Protein AF-A0A7Y3GHM8-F1 (afdb_monomer_lite)

Sequence (79 aa):
MDIISYCDTLGKQLTEWKAKIYDVILRVDALPANEKEALFPSIRSLNSIVEEINTELQQLKSACPADWVPNRNTIDGKM

Radius of gyration: 18.99 Å; chains: 1; bounding box: 34×18×61 Å

Secondary structure (DSSP, 8-state):
--HHHHHHHHHHHHHHHHHHHHHHHHHHHTS-HHHHHHHHHHHHHHHHHHHHHHHHHHHHHHHS-TTHHHHHHHHHTT-

Foldseek 3Di:
DDLQVVLVVLLVVLVVLLVVLVVVLVVLVPDDPVSNVVCVVVNVVSVVVNVVSVVVNVVSVVVRPDPPPVVVVVVVVVD

pLDDT: mean 82.1, std 15.6, range [40.5, 95.81]

Structure (mmCIF, N/CA/C/O backbone):
data_AF-A0A7Y3GHM8-F1
#
_entry.id   AF-A0A7Y3GHM8-F1
#
loop_
_atom_site.group_PDB
_atom_site.id
_atom_site.type_symbol
_atom_site.label_atom_id
_atom_site.label_alt_id
_atom_site.label_comp_id
_atom_site.label_asym_id
_atom_site.label_entity_id
_atom_site.label_seq_id
_atom_site.pdbx_PDB_ins_code
_atom_site.Cartn_x
_atom_site.Cartn_y
_atom_site.Cartn_z
_atom_site.occupancy
_atom_site.B_iso_or_equiv
_atom_site.auth_seq_id
_atom_site.auth_comp_id
_atom_site.auth_asym_id
_atom_site.auth_atom_id
_atom_site.pdbx_PDB_model_num
ATOM 1 N N . MET A 1 1 ? 17.055 -8.992 -16.180 1.00 60.88 1 MET A N 1
ATOM 2 C CA . MET A 1 1 ? 15.766 -8.277 -16.248 1.00 60.88 1 MET A CA 1
ATOM 3 C C . MET A 1 1 ? 16.080 -6.892 -16.776 1.00 60.88 1 MET A C 1
ATOM 5 O O . MET A 1 1 ? 17.003 -6.282 -16.250 1.00 60.88 1 MET A O 1
ATOM 9 N N . ASP A 1 2 ? 15.447 -6.458 -17.865 1.00 79.81 2 ASP A N 1
ATOM 10 C CA . ASP A 1 2 ? 15.649 -5.092 -18.356 1.00 79.81 2 ASP A CA 1
ATOM 11 C C . ASP A 1 2 ? 14.968 -4.077 -17.423 1.00 79.81 2 ASP A C 1
ATOM 13 O O . ASP A 1 2 ? 14.134 -4.440 -16.587 1.00 79.81 2 ASP A O 1
ATOM 17 N N . ILE A 1 3 ? 15.355 -2.806 -17.545 1.00 77.88 3 ILE A N 1
ATOM 18 C CA . ILE A 1 3 ? 14.872 -1.741 -16.662 1.00 77.88 3 ILE A CA 1
ATOM 19 C C . ILE A 1 3 ? 13.349 -1.561 -16.740 1.00 77.88 3 ILE A C 1
ATOM 21 O O . ILE A 1 3 ? 12.732 -1.232 -15.735 1.00 77.88 3 ILE A O 1
ATOM 25 N N . ILE A 1 4 ? 12.731 -1.855 -17.887 1.00 77.81 4 ILE A N 1
ATOM 26 C CA . ILE A 1 4 ? 11.282 -1.746 -18.090 1.00 77.81 4 ILE A CA 1
ATOM 27 C C . ILE A 1 4 ? 10.573 -2.875 -17.339 1.00 77.81 4 ILE A C 1
ATOM 29 O O . ILE A 1 4 ? 9.663 -2.624 -16.559 1.00 77.81 4 ILE A O 1
ATOM 33 N N . SER A 1 5 ? 11.042 -4.114 -17.483 1.00 80.62 5 SER A N 1
ATOM 34 C CA . SER A 1 5 ? 10.502 -5.268 -16.762 1.00 80.62 5 SER A CA 1
ATOM 35 C C . SER A 1 5 ? 10.676 -5.139 -15.244 1.00 80.62 5 SER A C 1
ATOM 37 O O . SER A 1 5 ? 9.778 -5.530 -14.494 1.00 80.62 5 SER A O 1
ATOM 39 N N . TYR A 1 6 ? 11.792 -4.561 -14.785 1.00 79.94 6 TYR A N 1
ATOM 40 C CA . TYR A 1 6 ? 12.004 -4.242 -13.371 1.00 79.94 6 TYR A CA 1
ATOM 41 C C . TYR A 1 6 ? 10.982 -3.213 -12.875 1.00 79.94 6 TYR A C 1
ATOM 43 O O . TYR A 1 6 ? 10.301 -3.450 -11.879 1.00 79.94 6 TYR A O 1
ATOM 51 N N . CYS A 1 7 ? 10.828 -2.114 -13.614 1.00 82.94 7 CYS A N 1
ATOM 52 C CA . CYS A 1 7 ? 9.857 -1.063 -13.343 1.00 82.94 7 CYS A CA 1
ATOM 53 C C . CYS A 1 7 ? 8.415 -1.576 -13.283 1.00 82.94 7 CYS A C 1
ATOM 55 O O . CYS A 1 7 ? 7.698 -1.302 -12.323 1.00 82.94 7 CYS A O 1
ATOM 57 N N . ASP A 1 8 ? 7.998 -2.372 -14.265 1.00 84.19 8 ASP A N 1
ATOM 58 C CA . ASP A 1 8 ? 6.653 -2.943 -14.310 1.00 84.19 8 ASP A CA 1
ATOM 59 C C . ASP A 1 8 ? 6.401 -3.893 -13.138 1.00 84.19 8 ASP A C 1
ATOM 61 O O . ASP A 1 8 ? 5.327 -3.881 -12.532 1.00 84.19 8 ASP A O 1
ATOM 65 N N . THR A 1 9 ? 7.393 -4.723 -12.803 1.00 87.00 9 THR A N 1
ATOM 66 C CA . THR A 1 9 ? 7.283 -5.682 -11.698 1.00 87.00 9 THR A CA 1
ATOM 67 C C . THR A 1 9 ? 7.184 -4.956 -10.363 1.00 87.00 9 THR A C 1
ATOM 69 O O . THR A 1 9 ? 6.274 -5.236 -9.582 1.00 87.00 9 THR A O 1
ATOM 72 N N . LEU A 1 10 ? 8.071 -3.989 -10.120 1.00 87.56 10 LEU A N 1
ATOM 73 C CA . LEU A 1 10 ? 8.081 -3.208 -8.889 1.00 87.56 10 LEU A CA 1
ATOM 74 C C . LEU A 1 10 ? 6.805 -2.365 -8.753 1.00 87.56 10 LEU A C 1
ATOM 76 O O . LEU A 1 10 ? 6.194 -2.344 -7.689 1.00 87.56 10 LEU A O 1
ATOM 80 N N . GLY A 1 11 ? 6.338 -1.743 -9.838 1.00 88.81 11 GLY A N 1
ATOM 81 C CA . GLY A 1 11 ? 5.101 -0.962 -9.844 1.00 88.81 11 GLY A CA 1
ATOM 82 C C . GLY A 1 11 ? 3.868 -1.803 -9.513 1.00 88.81 11 GLY A C 1
ATOM 83 O O . GLY A 1 11 ? 3.020 -1.376 -8.722 1.00 88.81 11 GLY A O 1
ATOM 84 N N . LYS A 1 12 ? 3.785 -3.027 -10.053 1.00 90.69 12 LYS A N 1
ATOM 85 C CA . LYS A 1 12 ? 2.728 -3.988 -9.699 1.00 90.69 12 LYS A CA 1
ATOM 86 C C . LYS A 1 12 ? 2.806 -4.390 -8.231 1.00 90.69 12 LYS A C 1
ATOM 88 O O . LYS A 1 12 ? 1.802 -4.289 -7.533 1.00 90.69 12 LYS A O 1
ATOM 93 N N . GLN A 1 13 ? 3.989 -4.762 -7.745 1.00 91.62 13 GLN A N 1
ATOM 94 C CA . GLN A 1 13 ? 4.187 -5.165 -6.350 1.00 91.62 13 GLN A CA 1
ATOM 95 C C . GLN A 1 13 ? 3.826 -4.047 -5.367 1.00 91.62 13 GLN A C 1
ATOM 97 O O . GLN A 1 13 ? 3.087 -4.291 -4.417 1.00 91.62 13 GLN A O 1
ATOM 102 N N . LEU A 1 14 ? 4.288 -2.819 -5.608 1.00 90.69 14 LEU A N 1
ATOM 103 C CA . LEU A 1 14 ? 3.963 -1.659 -4.776 1.00 90.69 14 LEU A CA 1
ATOM 104 C C . LEU A 1 14 ? 2.456 -1.362 -4.779 1.00 90.69 14 LEU A C 1
ATOM 106 O O . LEU A 1 14 ? 1.871 -1.088 -3.732 1.00 90.69 14 LEU A O 1
ATOM 110 N N . THR A 1 15 ? 1.799 -1.486 -5.935 1.00 91.44 15 THR A N 1
ATOM 111 C CA . THR A 1 15 ? 0.342 -1.311 -6.049 1.00 91.44 15 THR A CA 1
ATOM 112 C C . THR A 1 15 ? -0.422 -2.392 -5.278 1.00 91.44 15 THR A C 1
ATOM 114 O O . THR A 1 15 ? -1.368 -2.079 -4.554 1.00 91.44 15 THR A O 1
ATOM 117 N N . GLU A 1 16 ? -0.001 -3.653 -5.381 1.00 95.50 16 GLU A N 1
ATOM 118 C CA . GLU A 1 16 ? -0.586 -4.767 -4.627 1.00 95.50 16 GLU A CA 1
ATOM 119 C C . GLU A 1 16 ? -0.390 -4.604 -3.116 1.00 95.50 16 GLU A C 1
ATOM 121 O O . GLU A 1 16 ? -1.325 -4.823 -2.343 1.00 95.50 16 GLU A O 1
ATOM 126 N N . TRP A 1 17 ? 0.804 -4.200 -2.678 1.00 94.75 17 TRP A N 1
ATOM 127 C CA . TRP A 1 17 ? 1.091 -3.941 -1.267 1.00 94.75 17 TRP A CA 1
ATOM 128 C C . TRP A 1 17 ? 0.249 -2.799 -0.716 1.00 94.75 1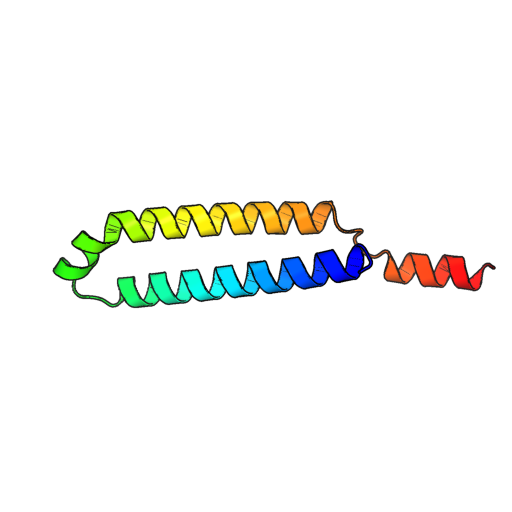7 TRP A C 1
ATOM 130 O O . TRP A 1 17 ? -0.354 -2.947 0.347 1.00 94.75 17 TRP A O 1
ATOM 140 N N . LYS A 1 18 ? 0.127 -1.703 -1.469 1.00 93.06 18 LYS A N 1
ATOM 141 C CA . LYS A 1 18 ? -0.762 -0.593 -1.126 1.00 93.06 18 LYS A CA 1
ATOM 142 C C . LYS A 1 18 ? -2.201 -1.077 -0.933 1.00 93.06 18 LYS A C 1
ATOM 144 O O . LYS A 1 18 ? -2.802 -0.769 0.092 1.00 93.06 18 LYS A O 1
ATOM 149 N N . ALA A 1 19 ? -2.738 -1.861 -1.871 1.00 95.50 19 ALA A N 1
ATOM 150 C CA . ALA A 1 19 ? -4.098 -2.397 -1.775 1.00 95.50 19 ALA A CA 1
ATOM 151 C C . ALA A 1 19 ? -4.293 -3.266 -0.519 1.00 95.50 19 ALA A C 1
ATOM 153 O O . ALA A 1 19 ? -5.236 -3.050 0.238 1.00 95.50 19 ALA A O 1
ATOM 154 N N . LYS A 1 20 ? -3.352 -4.175 -0.233 1.00 95.31 20 LYS A N 1
ATOM 155 C CA . LYS A 1 20 ? -3.392 -5.021 0.973 1.00 95.31 20 LYS A CA 1
ATOM 156 C C . LYS A 1 20 ? -3.376 -4.203 2.265 1.00 95.31 20 LYS A C 1
ATOM 158 O O . LYS A 1 20 ? -4.080 -4.549 3.210 1.00 95.31 20 LYS A O 1
ATOM 163 N N . ILE A 1 21 ? -2.587 -3.130 2.321 1.00 94.81 21 ILE A N 1
ATOM 164 C CA . ILE A 1 21 ? -2.541 -2.256 3.499 1.00 94.81 21 ILE A CA 1
ATOM 165 C C . ILE A 1 21 ? -3.872 -1.517 3.676 1.00 94.81 21 ILE A C 1
ATOM 167 O O . ILE A 1 21 ? -4.389 -1.470 4.792 1.00 94.81 21 ILE A O 1
ATOM 171 N N . TYR A 1 22 ? -4.470 -1.009 2.594 1.00 94.00 22 TYR A N 1
ATOM 172 C CA . TYR A 1 22 ? -5.806 -0.409 2.657 1.00 94.00 22 TYR A CA 1
ATOM 173 C C . TYR A 1 22 ? -6.866 -1.398 3.140 1.00 94.00 22 TYR A C 1
ATOM 175 O O . TYR A 1 22 ? -7.676 -1.036 3.990 1.00 94.00 22 TYR A O 1
ATOM 183 N N . ASP A 1 23 ? -6.831 -2.650 2.681 1.00 95.81 23 ASP A N 1
ATOM 184 C CA . ASP A 1 23 ? -7.754 -3.684 3.158 1.00 95.81 23 ASP A CA 1
ATOM 185 C C . ASP A 1 23 ? -7.616 -3.924 4.668 1.00 95.81 23 ASP A C 1
ATOM 187 O O . ASP A 1 23 ? -8.617 -4.093 5.366 1.00 95.81 23 ASP A O 1
ATOM 191 N N . VAL A 1 24 ? -6.388 -3.919 5.197 1.00 94.06 24 VAL A N 1
ATOM 192 C CA . VAL A 1 24 ? -6.145 -4.025 6.644 1.00 94.06 24 VAL A CA 1
ATOM 193 C C . VAL A 1 24 ? -6.710 -2.812 7.379 1.00 94.06 24 VAL A C 1
ATOM 195 O O . VAL A 1 24 ? -7.407 -2.987 8.377 1.00 94.06 24 VAL A O 1
ATOM 198 N N . ILE A 1 25 ? -6.464 -1.599 6.878 1.00 92.69 25 ILE A N 1
ATOM 199 C CA . ILE A 1 25 ? -6.987 -0.366 7.479 1.00 92.69 25 ILE A CA 1
ATOM 200 C C . ILE A 1 25 ? -8.519 -0.395 7.523 1.00 92.69 25 ILE A C 1
ATOM 202 O O . ILE A 1 25 ? -9.096 -0.126 8.573 1.00 92.69 25 ILE A O 1
ATOM 206 N N . LEU A 1 26 ? -9.177 -0.792 6.430 1.00 93.50 26 LEU A N 1
ATOM 207 C CA . LEU A 1 26 ? -10.637 -0.906 6.356 1.00 93.50 26 LEU A CA 1
ATOM 208 C C . LEU A 1 26 ? -11.194 -1.944 7.336 1.00 93.50 26 LEU A C 1
ATOM 210 O O . LEU A 1 26 ? -12.220 -1.707 7.969 1.00 93.50 26 LEU A O 1
ATOM 214 N N . ARG A 1 27 ? -10.516 -3.086 7.500 1.00 93.38 27 ARG A N 1
ATOM 215 C CA . ARG A 1 27 ? -10.920 -4.107 8.481 1.00 93.38 27 ARG A CA 1
ATOM 216 C C . ARG A 1 27 ? -10.818 -3.591 9.908 1.00 93.38 27 ARG A C 1
ATOM 218 O O . ARG A 1 27 ? -11.715 -3.855 10.699 1.00 93.38 27 ARG A O 1
ATOM 225 N N . VAL A 1 28 ? -9.761 -2.848 10.231 1.00 91.56 28 VAL A N 1
ATOM 226 C CA . VAL A 1 28 ? -9.622 -2.220 11.551 1.00 91.56 28 VAL A CA 1
ATOM 227 C C . VAL A 1 28 ? -10.668 -1.125 11.741 1.00 91.56 28 VAL A C 1
ATOM 229 O O . VAL A 1 28 ? -11.248 -1.017 12.817 1.00 91.56 28 VAL A O 1
ATOM 232 N N . ASP A 1 29 ? -10.994 -0.367 10.695 1.00 89.25 29 ASP A N 1
ATOM 233 C CA . ASP A 1 29 ? -12.054 0.638 10.754 1.00 89.25 29 ASP A CA 1
ATOM 234 C C . ASP A 1 29 ? -13.471 0.034 10.887 1.00 89.25 29 ASP A C 1
ATOM 236 O O . ASP A 1 29 ? -14.412 0.718 11.281 1.00 89.25 29 ASP A O 1
ATOM 240 N N . ALA A 1 30 ? -13.641 -1.267 10.659 1.00 93.06 30 ALA A N 1
ATOM 241 C CA . ALA A 1 30 ? -14.893 -1.965 10.946 1.00 93.06 30 ALA A CA 1
ATOM 242 C C . ALA A 1 30 ? -15.011 -2.456 12.405 1.00 93.06 30 ALA A C 1
ATOM 244 O O . ALA A 1 30 ? -16.086 -2.903 12.807 1.00 93.06 30 ALA A O 1
ATOM 245 N N . LEU A 1 31 ? -13.936 -2.395 13.203 1.00 92.50 31 LEU A N 1
ATOM 246 C CA . LEU A 1 31 ? -13.933 -2.907 14.576 1.00 92.50 31 LEU A CA 1
ATOM 247 C C . LEU A 1 31 ? -14.691 -1.995 15.559 1.00 92.50 31 LEU A C 1
ATOM 249 O O . LEU A 1 31 ? -14.837 -0.794 15.325 1.00 92.50 31 LEU A O 1
ATOM 253 N N . PRO A 1 32 ? -15.138 -2.526 16.708 1.00 92.75 32 PRO A N 1
ATOM 254 C CA . PRO A 1 32 ? -15.640 -1.719 17.816 1.00 92.75 32 PRO A CA 1
ATOM 255 C C . PRO A 1 32 ? -14.626 -0.663 18.294 1.00 92.75 32 PRO A C 1
ATOM 257 O O . PRO A 1 32 ? -13.414 -0.877 18.251 1.00 92.75 32 PRO A O 1
ATOM 260 N N . ALA A 1 33 ? -15.110 0.482 18.791 1.00 88.12 33 ALA A N 1
ATOM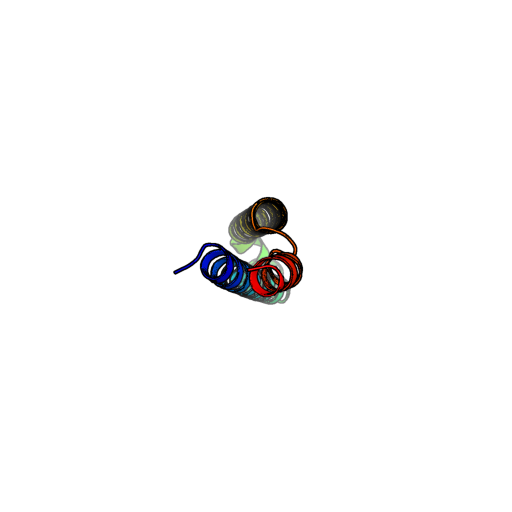 261 C CA . ALA A 1 33 ? -14.262 1.621 19.172 1.00 88.12 33 ALA A CA 1
ATOM 262 C C . ALA A 1 33 ? -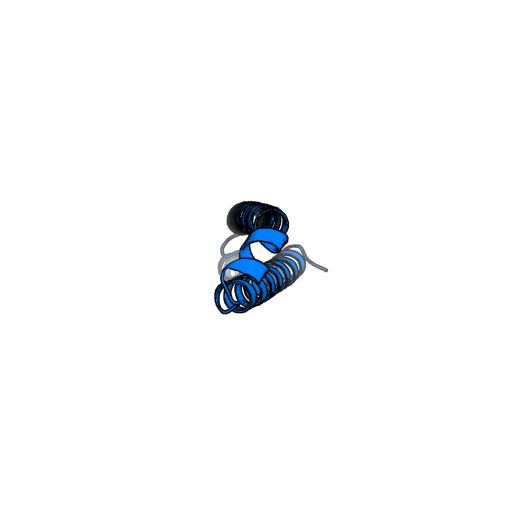13.172 1.265 20.204 1.00 88.12 33 ALA A C 1
ATOM 264 O O . ALA A 1 33 ? -12.040 1.728 20.085 1.00 88.12 33 ALA A O 1
ATOM 265 N N . ASN A 1 34 ? -13.490 0.393 21.162 1.00 89.19 34 ASN A N 1
ATOM 266 C CA . ASN A 1 34 ? -12.555 -0.100 22.175 1.00 89.19 34 ASN A CA 1
ATOM 267 C C . ASN A 1 34 ? -11.403 -0.932 21.581 1.00 89.19 34 ASN A C 1
ATOM 269 O O . ASN A 1 34 ? -10.299 -0.916 22.114 1.00 89.19 34 ASN A O 1
ATOM 273 N N . GLU A 1 35 ? -11.637 -1.648 20.480 1.00 88.19 35 GLU A N 1
ATOM 274 C CA . GLU A 1 35 ? -10.605 -2.432 19.788 1.00 88.19 35 GLU A CA 1
ATOM 275 C C . GLU A 1 35 ? -9.788 -1.561 18.825 1.00 88.19 35 GLU A C 1
ATOM 277 O O . GLU A 1 35 ? -8.571 -1.724 18.712 1.00 88.19 35 GLU A O 1
ATOM 282 N N . LYS A 1 36 ? -10.428 -0.573 18.183 1.00 88.00 36 LYS A N 1
ATOM 283 C CA . LYS A 1 36 ? -9.748 0.419 17.335 1.00 88.00 36 LYS A CA 1
ATOM 284 C C . LYS A 1 36 ? -8.704 1.226 18.096 1.00 88.00 36 LYS A C 1
ATOM 286 O O . LYS A 1 36 ? -7.634 1.498 17.557 1.00 88.00 36 LYS A O 1
ATOM 291 N N . GLU A 1 37 ? -9.012 1.626 19.327 1.00 89.31 37 GLU A N 1
ATOM 292 C CA . GLU A 1 37 ? -8.147 2.500 20.122 1.00 89.31 37 GLU A CA 1
ATOM 293 C C . GLU A 1 37 ? -6.780 1.849 20.391 1.00 89.31 37 GLU A C 1
ATOM 295 O O . GLU A 1 37 ? -5.739 2.492 20.242 1.00 89.31 37 GLU A O 1
ATOM 300 N N . ALA A 1 38 ? -6.771 0.536 20.649 1.00 90.56 38 ALA A N 1
ATOM 301 C CA . ALA A 1 38 ? -5.551 -0.252 20.815 1.00 90.56 38 ALA A CA 1
ATOM 302 C C . ALA A 1 38 ? -4.715 -0.360 19.523 1.00 90.56 38 ALA A C 1
ATOM 304 O O . ALA A 1 38 ? -3.490 -0.468 19.581 1.00 90.56 38 ALA A O 1
ATOM 305 N N . LEU A 1 39 ? -5.359 -0.307 18.354 1.00 91.56 39 LEU A N 1
ATOM 306 C CA . LEU A 1 39 ? -4.725 -0.456 17.038 1.00 91.56 39 LEU A CA 1
ATOM 307 C C . LEU A 1 39 ? -4.357 0.881 16.381 1.00 91.56 39 LEU A C 1
ATOM 309 O O . LEU A 1 39 ? -3.675 0.904 15.354 1.00 91.56 39 LEU A O 1
ATOM 313 N N . PHE A 1 40 ? -4.761 2.005 16.972 1.00 88.81 40 PHE A N 1
ATOM 314 C CA . PHE A 1 40 ? -4.548 3.340 16.419 1.00 88.81 40 PHE A CA 1
ATOM 315 C C . PHE A 1 40 ? -3.070 3.654 16.094 1.00 88.81 40 PHE A C 1
ATOM 317 O O . PHE A 1 40 ? -2.799 4.216 15.027 1.00 88.81 40 PHE A O 1
ATOM 324 N N . PRO A 1 41 ? -2.075 3.283 16.933 1.00 92.38 41 PRO A N 1
ATOM 325 C CA . PRO A 1 41 ? -0.663 3.458 16.585 1.00 92.38 41 PRO A CA 1
ATOM 326 C C . PRO A 1 41 ? -0.251 2.661 15.340 1.00 92.38 41 PRO A C 1
ATOM 328 O O . PRO A 1 41 ? 0.439 3.201 14.475 1.00 92.38 41 PRO A O 1
ATOM 331 N N . SER A 1 42 ? -0.713 1.414 15.217 1.00 92.62 42 SER A N 1
ATOM 332 C CA . SER A 1 42 ? -0.436 0.555 14.062 1.00 92.62 42 SER A CA 1
ATOM 333 C C . SER A 1 42 ? -1.054 1.119 12.785 1.00 92.62 42 SER A C 1
ATOM 335 O O . SER A 1 42 ? -0.389 1.156 11.756 1.00 92.62 42 SER A O 1
ATOM 337 N N . ILE A 1 43 ? -2.280 1.644 12.851 1.00 92.75 43 ILE A N 1
ATOM 338 C CA . ILE A 1 43 ? -2.947 2.269 11.699 1.00 92.75 43 ILE A CA 1
ATOM 339 C C . ILE A 1 43 ? -2.223 3.533 11.239 1.00 92.75 43 ILE A C 1
ATOM 341 O O . ILE A 1 43 ? -2.043 3.729 10.039 1.00 92.75 43 ILE A O 1
ATOM 345 N N . ARG A 1 44 ? -1.744 4.371 12.166 1.00 93.31 44 ARG A N 1
ATOM 346 C CA . ARG A 1 44 ? -0.898 5.520 11.804 1.00 93.31 44 ARG A CA 1
ATOM 347 C C . ARG A 1 44 ? 0.369 5.085 11.069 1.00 93.31 44 ARG A C 1
ATOM 349 O O . ARG A 1 44 ? 0.706 5.682 10.053 1.00 93.31 44 ARG A O 1
ATOM 356 N N . SER A 1 45 ? 1.034 4.031 11.543 1.00 94.62 45 SER A N 1
ATOM 357 C CA . SER A 1 45 ? 2.218 3.486 10.870 1.00 94.62 45 SER A CA 1
ATOM 358 C C . SER A 1 45 ? 1.889 2.939 9.477 1.00 94.62 45 SER A C 1
ATOM 360 O O . SER A 1 45 ? 2.603 3.245 8.528 1.00 94.62 45 SER A O 1
ATOM 362 N N . LEU A 1 46 ? 0.781 2.208 9.322 1.00 93.75 46 LEU A N 1
ATOM 363 C CA . LEU A 1 46 ? 0.331 1.709 8.019 1.00 93.75 46 LEU A CA 1
ATOM 364 C C . LEU A 1 46 ? 0.015 2.843 7.033 1.00 93.75 46 LEU A C 1
ATOM 366 O O . LEU A 1 46 ? 0.367 2.739 5.861 1.00 93.75 46 LEU A O 1
ATOM 370 N N . ASN A 1 47 ? -0.588 3.939 7.499 1.00 93.25 47 ASN A N 1
ATOM 371 C CA . ASN A 1 47 ? -0.807 5.125 6.668 1.00 93.25 47 ASN A CA 1
ATOM 372 C C . ASN A 1 47 ? 0.515 5.761 6.207 1.00 93.25 47 ASN A C 1
ATOM 374 O O . ASN A 1 47 ? 0.636 6.088 5.030 1.00 93.25 47 ASN A O 1
ATOM 378 N N . SER A 1 48 ? 1.525 5.855 7.082 1.00 95.56 48 SER A N 1
ATOM 379 C CA . SER A 1 48 ? 2.871 6.325 6.701 1.00 95.56 48 SER A CA 1
ATOM 380 C C . SER A 1 48 ? 3.483 5.456 5.599 1.00 95.56 48 SER A C 1
ATOM 382 O O . SER A 1 48 ? 3.988 5.969 4.607 1.00 95.56 48 SER A O 1
ATOM 384 N N . ILE A 1 49 ? 3.363 4.129 5.718 1.00 94.69 49 ILE A N 1
ATOM 385 C CA . ILE A 1 49 ? 3.866 3.192 4.701 1.00 94.69 49 ILE A CA 1
ATOM 386 C C . ILE A 1 49 ? 3.140 3.395 3.363 1.00 94.69 49 ILE A C 1
ATOM 388 O O . ILE A 1 49 ? 3.751 3.341 2.300 1.00 94.69 49 ILE A O 1
ATOM 392 N N . VAL A 1 50 ? 1.832 3.662 3.382 1.00 94.62 50 VAL A N 1
ATOM 393 C CA . VAL A 1 50 ? 1.076 3.972 2.159 1.00 94.62 50 VAL A CA 1
ATOM 394 C C . VAL A 1 50 ? 1.567 5.268 1.503 1.00 94.62 50 VAL A C 1
ATOM 396 O O . VAL A 1 50 ? 1.644 5.331 0.274 1.00 94.62 50 VAL A O 1
ATOM 399 N N . GLU A 1 51 ? 1.902 6.296 2.283 1.00 94.75 51 GLU A N 1
ATOM 400 C CA . GLU A 1 51 ? 2.482 7.547 1.776 1.00 94.75 51 GLU A CA 1
ATOM 401 C C . GLU A 1 51 ? 3.869 7.333 1.151 1.00 94.75 51 GLU A C 1
ATOM 403 O O . GLU A 1 51 ? 4.147 7.856 0.066 1.00 94.75 51 GLU A O 1
ATOM 408 N N . GLU A 1 52 ? 4.705 6.502 1.772 1.00 94.56 52 GLU A N 1
ATOM 409 C CA . GLU A 1 52 ? 6.002 6.088 1.225 1.00 94.56 52 GLU A CA 1
ATOM 410 C C . GLU A 1 52 ? 5.828 5.337 -0.102 1.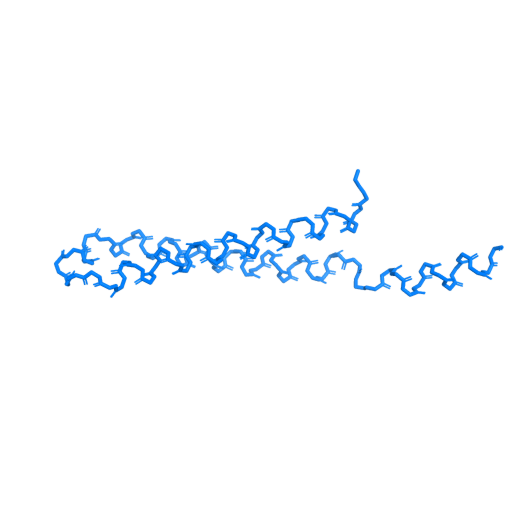00 94.56 52 GLU A C 1
ATOM 412 O O . GLU A 1 52 ? 6.405 5.740 -1.112 1.00 94.56 52 GLU A O 1
ATOM 417 N N . ILE A 1 53 ? 4.939 4.337 -0.155 1.00 92.62 53 ILE A N 1
ATOM 418 C CA . ILE A 1 53 ? 4.630 3.596 -1.389 1.00 92.62 53 ILE A CA 1
ATOM 419 C C . ILE A 1 53 ? 4.120 4.538 -2.489 1.00 92.62 53 ILE A C 1
ATOM 421 O O . ILE A 1 53 ? 4.478 4.392 -3.658 1.00 92.62 53 ILE A O 1
ATOM 425 N N . ASN A 1 54 ? 3.281 5.520 -2.146 1.00 90.94 54 ASN A N 1
ATOM 426 C CA . ASN A 1 54 ? 2.819 6.517 -3.111 1.00 90.94 54 ASN A CA 1
ATOM 427 C C . ASN A 1 54 ? 3.981 7.338 -3.671 1.00 90.94 54 ASN A C 1
ATOM 429 O O . ASN A 1 54 ? 4.020 7.587 -4.876 1.00 90.94 54 ASN A O 1
ATOM 433 N N . THR A 1 55 ? 4.916 7.738 -2.814 1.00 92.62 55 THR A N 1
ATOM 434 C CA . THR A 1 55 ? 6.107 8.493 -3.209 1.00 92.62 55 THR A CA 1
ATOM 435 C C . THR A 1 55 ? 6.994 7.663 -4.132 1.00 92.62 55 THR A C 1
ATOM 437 O O . THR A 1 55 ? 7.366 8.138 -5.206 1.00 92.62 55 THR A O 1
ATOM 440 N N . GLU A 1 56 ? 7.259 6.404 -3.782 1.00 88.06 56 GLU A N 1
ATOM 441 C CA . GLU A 1 56 ? 8.042 5.491 -4.618 1.00 88.06 56 GLU A CA 1
ATOM 442 C C . GLU A 1 56 ? 7.370 5.226 -5.966 1.00 88.06 56 GLU A C 1
ATOM 444 O O . GLU A 1 56 ? 8.031 5.276 -6.998 1.00 88.06 56 GLU A O 1
ATOM 449 N N . LEU A 1 57 ? 6.048 5.034 -6.007 1.00 88.38 57 LEU A N 1
ATOM 450 C CA . LEU A 1 57 ? 5.311 4.878 -7.266 1.00 88.38 57 LEU A CA 1
ATOM 451 C C . LEU A 1 57 ? 5.416 6.118 -8.167 1.00 88.38 57 LEU A C 1
ATOM 453 O O . LEU A 1 57 ? 5.464 5.980 -9.389 1.00 88.38 57 LEU A O 1
ATOM 457 N N . GLN A 1 58 ? 5.442 7.328 -7.599 1.00 87.69 58 GLN A N 1
ATOM 458 C CA . GLN A 1 58 ? 5.645 8.556 -8.378 1.00 87.69 58 GLN A CA 1
ATOM 459 C C . GLN A 1 58 ? 7.075 8.660 -8.912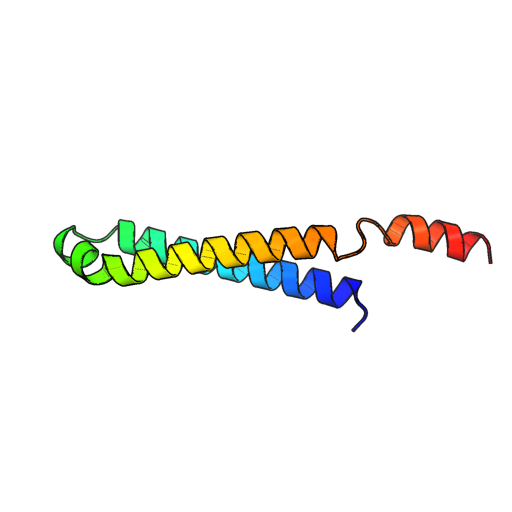 1.00 87.69 58 GLN A C 1
ATOM 461 O O . GLN A 1 58 ? 7.264 9.007 -10.076 1.00 87.69 58 GLN A O 1
ATOM 466 N N . GLN A 1 59 ? 8.071 8.314 -8.095 1.00 84.69 59 GLN A N 1
ATOM 467 C CA . GLN A 1 59 ? 9.466 8.245 -8.535 1.00 84.69 59 GLN A CA 1
ATOM 468 C C . GLN A 1 59 ? 9.660 7.184 -9.618 1.00 84.69 59 GLN A C 1
ATOM 470 O O . GLN A 1 59 ? 10.365 7.410 -10.594 1.00 84.69 59 GLN A O 1
ATOM 475 N N . LEU A 1 60 ? 8.986 6.043 -9.494 1.00 83.25 60 LEU A N 1
ATOM 476 C CA . LEU A 1 60 ? 9.019 4.984 -10.488 1.00 83.25 60 LEU A CA 1
ATOM 477 C C . LEU A 1 60 ? 8.444 5.479 -11.819 1.00 83.25 60 LEU A C 1
ATOM 479 O O . LEU A 1 60 ? 9.056 5.288 -12.859 1.00 83.25 60 LEU A O 1
ATOM 483 N N . LYS A 1 61 ? 7.323 6.208 -11.805 1.00 79.25 61 LYS A N 1
ATOM 484 C CA . LYS A 1 61 ? 6.752 6.806 -13.025 1.00 79.25 61 LYS A CA 1
ATOM 485 C C . LYS A 1 61 ? 7.672 7.817 -13.711 1.00 79.25 61 LYS A C 1
ATOM 487 O O . LYS A 1 61 ? 7.578 7.961 -14.925 1.00 79.25 61 LYS A O 1
ATOM 492 N N . SER A 1 62 ? 8.508 8.536 -12.962 1.00 79.12 62 SER A N 1
ATOM 493 C CA . SER A 1 62 ? 9.437 9.519 -13.533 1.00 79.12 62 SER A CA 1
ATOM 494 C C . SER A 1 62 ? 10.776 8.913 -13.959 1.00 79.12 62 SER A C 1
ATOM 496 O O . SER A 1 62 ? 11.374 9.385 -14.923 1.00 79.12 62 SER A O 1
ATOM 498 N N . ALA A 1 63 ? 11.250 7.884 -13.253 1.00 72.50 63 ALA A N 1
ATOM 499 C CA . ALA A 1 63 ? 12.533 7.231 -13.502 1.00 72.50 63 ALA A CA 1
ATOM 500 C C . ALA A 1 63 ? 12.442 6.112 -14.545 1.00 72.50 63 ALA A C 1
ATOM 502 O O . ALA A 1 63 ? 13.392 5.876 -15.294 1.00 72.50 63 ALA A O 1
ATOM 503 N N . CYS A 1 64 ? 11.310 5.415 -14.607 1.00 71.56 64 CYS A N 1
ATOM 504 C CA . CYS A 1 64 ? 11.063 4.438 -15.650 1.00 71.56 64 CYS A CA 1
ATOM 505 C C . CYS A 1 64 ? 10.783 5.201 -16.940 1.00 71.56 64 CYS A C 1
ATOM 507 O O . CYS A 1 64 ? 9.957 6.114 -16.924 1.00 71.56 64 CYS A O 1
ATOM 509 N N . PRO A 1 65 ? 11.466 4.881 -18.050 1.00 64.94 65 PRO A N 1
ATOM 510 C CA . PRO A 1 65 ? 11.295 5.617 -19.288 1.00 64.94 65 PRO A CA 1
ATOM 511 C C . PRO A 1 65 ? 9.836 5.496 -19.728 1.00 64.94 65 PRO A C 1
ATOM 513 O O . PRO A 1 65 ? 9.418 4.450 -20.228 1.00 64.94 65 PRO A O 1
ATOM 516 N N . ALA A 1 66 ? 9.067 6.565 -19.510 1.00 55.47 66 ALA A N 1
ATOM 517 C CA . ALA A 1 66 ? 7.739 6.723 -20.067 1.00 55.47 66 ALA A CA 1
ATOM 518 C C . ALA A 1 66 ? 7.881 6.509 -21.578 1.00 55.47 66 ALA A C 1
ATOM 520 O O . ALA A 1 66 ? 8.611 7.238 -22.247 1.00 55.47 66 ALA A O 1
ATOM 521 N N . ASP A 1 67 ? 7.276 5.447 -22.101 1.00 52.22 67 ASP A N 1
ATOM 522 C CA . ASP A 1 67 ? 7.221 5.183 -23.536 1.00 52.22 67 ASP A CA 1
ATOM 523 C C . ASP A 1 67 ? 8.562 4.995 -24.275 1.00 52.22 67 ASP A C 1
ATOM 525 O O . ASP A 1 67 ? 8.729 5.417 -25.422 1.00 52.22 67 ASP A O 1
ATOM 529 N N . TRP A 1 68 ? 9.499 4.211 -23.730 1.00 50.66 68 TRP A N 1
ATOM 530 C CA . TRP A 1 68 ? 10.562 3.651 -24.592 1.00 50.66 68 TRP A CA 1
ATOM 531 C C . TRP A 1 68 ? 10.065 2.585 -25.589 1.00 50.66 68 TRP A C 1
ATOM 533 O O . TRP A 1 68 ? 10.851 2.082 -26.385 1.00 50.66 68 TRP A O 1
ATOM 543 N N . VAL A 1 69 ? 8.772 2.239 -25.591 1.00 49.81 69 VAL A N 1
ATOM 544 C CA . VAL A 1 69 ? 8.168 1.283 -26.538 1.00 49.81 69 VAL A CA 1
ATOM 545 C C . VAL A 1 69 ? 7.932 1.901 -27.931 1.00 49.81 69 VAL A C 1
ATOM 547 O O . VAL A 1 69 ? 8.431 1.332 -28.905 1.00 49.81 69 VAL A O 1
ATOM 550 N N . PRO A 1 70 ? 7.264 3.064 -28.093 1.00 52.78 70 PRO A N 1
ATOM 551 C CA . PRO A 1 70 ? 7.130 3.697 -29.411 1.00 52.78 70 PRO A CA 1
ATOM 552 C C . PRO A 1 70 ? 8.467 4.199 -29.982 1.00 52.78 70 PRO A C 1
ATOM 554 O O . PRO A 1 70 ? 8.699 4.084 -31.189 1.00 52.78 70 PRO A O 1
ATOM 557 N N . ASN A 1 71 ? 9.389 4.678 -29.137 1.00 48.44 71 ASN A N 1
ATOM 558 C CA . ASN A 1 71 ? 10.720 5.089 -29.599 1.00 48.44 71 ASN A CA 1
ATOM 559 C C . ASN A 1 71 ? 11.604 3.907 -30.024 1.00 48.44 71 ASN A C 1
ATOM 561 O O . ASN A 1 71 ? 12.364 4.058 -30.977 1.00 48.44 71 ASN A O 1
ATOM 565 N N . ARG A 1 72 ? 11.477 2.729 -29.394 1.00 51.75 72 ARG A N 1
ATOM 566 C CA . ARG A 1 72 ? 12.198 1.514 -29.813 1.00 51.75 72 ARG A CA 1
ATOM 567 C C . ARG A 1 72 ? 11.806 1.102 -31.230 1.00 51.75 72 ARG A C 1
ATOM 569 O O . ARG A 1 72 ? 12.673 1.001 -32.087 1.00 51.75 72 ARG A O 1
ATOM 576 N N . ASN A 1 73 ? 10.506 0.981 -31.509 1.00 53.22 73 ASN A N 1
ATOM 577 C CA . ASN A 1 73 ? 10.024 0.595 -32.843 1.00 53.22 73 ASN A CA 1
ATOM 578 C C . ASN A 1 73 ? 10.449 1.596 -33.935 1.00 53.22 73 ASN A C 1
ATOM 580 O O . ASN A 1 73 ? 10.679 1.214 -35.080 1.00 53.22 73 ASN A O 1
ATOM 584 N N . THR A 1 74 ? 10.576 2.878 -33.581 1.00 54.19 74 THR A N 1
ATOM 585 C CA . THR A 1 74 ? 11.001 3.939 -34.507 1.00 54.19 74 THR A CA 1
ATOM 586 C C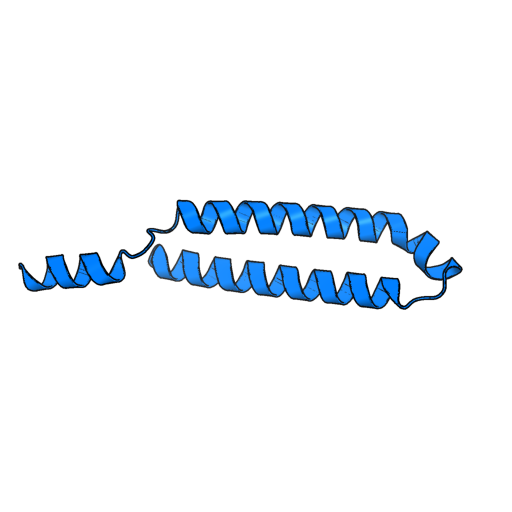 . THR A 1 74 ? 12.508 3.913 -34.796 1.00 54.19 74 THR A C 1
ATOM 588 O O . THR A 1 74 ? 12.929 4.376 -35.855 1.00 54.19 74 THR A O 1
ATOM 591 N N . ILE A 1 75 ? 13.325 3.396 -33.875 1.00 54.50 75 ILE A N 1
ATOM 592 C CA . ILE A 1 75 ? 14.782 3.272 -34.032 1.00 54.50 75 ILE A CA 1
ATOM 593 C C . ILE A 1 75 ? 15.133 1.937 -34.699 1.00 54.50 75 ILE A C 1
ATOM 595 O O . ILE A 1 75 ? 15.921 1.933 -35.640 1.00 54.50 75 ILE A O 1
ATOM 599 N N . ASP A 1 76 ? 14.483 0.841 -34.303 1.00 56.03 76 ASP A N 1
ATOM 600 C CA . ASP A 1 76 ? 14.686 -0.488 -34.895 1.00 56.03 76 ASP A CA 1
ATOM 601 C C . ASP A 1 76 ? 14.209 -0.542 -36.357 1.00 56.03 76 ASP A C 1
ATOM 603 O O . ASP A 1 76 ? 14.809 -1.225 -37.176 1.00 56.03 76 ASP A O 1
ATOM 607 N N . GLY A 1 77 ? 13.173 0.224 -36.722 1.00 55.34 77 GLY A N 1
ATOM 608 C CA . GLY A 1 77 ? 12.739 0.377 -38.118 1.00 55.34 77 GLY A CA 1
ATOM 609 C C . GLY A 1 77 ? 13.619 1.304 -38.969 1.00 55.34 77 GLY A C 1
ATOM 610 O O . GLY A 1 77 ? 13.357 1.460 -40.161 1.00 55.34 77 GLY A O 1
ATOM 611 N N . LYS A 1 78 ? 14.622 1.959 -38.367 1.00 51.75 78 LYS A N 1
ATOM 612 C CA . LYS A 1 78 ? 15.604 2.825 -39.044 1.00 51.75 78 LYS A CA 1
ATOM 613 C C . LYS A 1 78 ? 17.003 2.198 -39.131 1.00 51.75 78 LYS A C 1
ATOM 615 O O . LYS A 1 78 ? 17.904 2.864 -39.645 1.00 51.75 78 LYS A O 1
ATOM 620 N N . MET A 1 79 ? 17.181 0.972 -38.633 1.00 40.50 79 MET A N 1
ATOM 621 C CA . MET A 1 79 ? 18.389 0.157 -38.814 1.00 40.50 79 MET A CA 1
ATOM 622 C C . MET A 1 79 ? 18.225 -0.834 -39.962 1.00 40.50 79 MET A C 1
ATOM 624 O O . MET A 1 79 ? 17.116 -1.389 -40.117 1.00 40.50 79 MET A O 1
#